Protein AF-A0A4Y2WY95-F1 (afdb_monomer)

Mean predicted aligned error: 9.99 Å

Foldseek 3Di:
DPVVVVLVVLLVCLQVPDPPHQPDPVSSVVSSVVSVVPDDPCVPVDPPDD

Organism: Araneus ventricosus (NCBI:txid182803)

Radius of gyration: 12.7 Å; Cα contacts (8 Å, |Δi|>4): 16; chains: 1; bounding box: 29×17×36 Å

Secondary structure (DSSP, 8-state):
--HHHHHHHHHHHHHHH-SS---SHHHHHHHHHHHHHHS-TTSS------

Sequence (50 aa):
MNIIEDIRDALLHAVEKRSPPPRTPMDLLTALQDSWCEFPPGYLQTPVES

Nearest PDB structures (foldseek):
  6khi-assembly1_M  TM=6.842E-01  e=7.393E+00  Thermosynechococcus vestitus BP-1
  6l7p-assembly1_M  TM=6.820E-01  e=7.891E+00  Thermosynechococcus vestitus BP-1

Solvent-accessible surface area (backbone atoms only — not comparable to full-atom values): 3180 Å² total; per-residue (Å²): 134,57,68,69,58,53,54,50,49,54,52,49,52,47,56,70,72,40,81,77,66,65,88,43,74,65,46,46,54,49,46,52,50,52,52,55,67,72,48,59,85,66,75,75,55,64,87,79,76,132

Structure (mmCIF, N/CA/C/O backbone):
data_AF-A0A4Y2WY95-F1
#
_entry.id   AF-A0A4Y2WY95-F1
#
loop_
_atom_site.group_PDB
_atom_site.id
_atom_site.type_symbol
_atom_site.label_atom_id
_atom_site.label_alt_id
_atom_site.label_comp_id
_atom_site.label_asym_id
_atom_site.label_entity_id
_atom_site.label_seq_id
_atom_site.pdbx_PDB_ins_code
_atom_site.Cartn_x
_atom_site.Cartn_y
_atom_site.Cartn_z
_atom_site.occupancy
_atom_site.B_iso_or_equiv
_atom_site.auth_seq_id
_atom_site.auth_comp_id
_atom_site.auth_asym_id
_atom_site.auth_atom_id
_atom_site.pdbx_PDB_model_num
ATOM 1 N N . MET A 1 1 ? 18.862 -4.945 -5.556 1.00 59.47 1 MET A N 1
ATOM 2 C CA . MET A 1 1 ? 17.642 -4.491 -4.861 1.00 59.47 1 MET A CA 1
ATOM 3 C C . MET A 1 1 ? 16.525 -5.423 -5.290 1.00 59.47 1 MET A C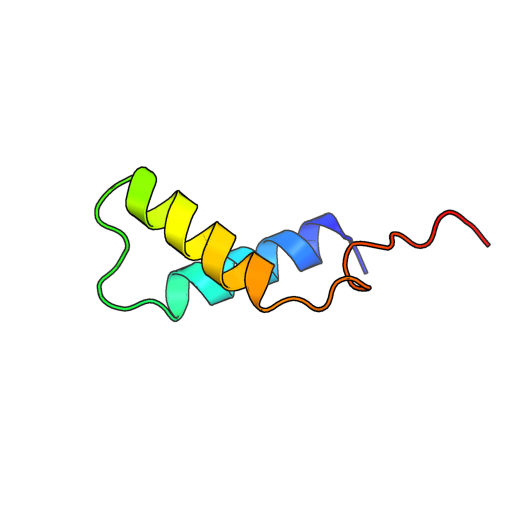 1
ATOM 5 O O . MET A 1 1 ? 16.271 -5.497 -6.485 1.00 59.47 1 MET A O 1
ATOM 9 N N . ASN A 1 2 ? 15.956 -6.225 -4.394 1.00 80.88 2 ASN A N 1
ATOM 10 C CA . ASN A 1 2 ? 14.881 -7.137 -4.778 1.00 80.88 2 ASN A CA 1
ATOM 11 C C . ASN A 1 2 ? 13.571 -6.345 -4.718 1.00 80.88 2 ASN A C 1
ATOM 13 O O . ASN A 1 2 ? 13.217 -5.865 -3.648 1.00 80.88 2 ASN A O 1
ATOM 17 N N . ILE A 1 3 ? 12.859 -6.198 -5.835 1.00 75.94 3 ILE A N 1
ATOM 18 C CA . ILE A 1 3 ? 11.591 -5.441 -5.894 1.00 75.94 3 ILE A CA 1
ATOM 19 C C . ILE A 1 3 ? 10.583 -5.980 -4.861 1.00 75.94 3 ILE A C 1
ATOM 21 O O . ILE A 1 3 ? 9.840 -5.227 -4.249 1.00 75.94 3 ILE A O 1
ATOM 25 N N . ILE A 1 4 ? 10.620 -7.290 -4.598 1.00 80.75 4 ILE A N 1
ATOM 26 C CA . ILE A 1 4 ? 9.811 -7.941 -3.559 1.00 80.75 4 ILE A CA 1
ATOM 27 C C . ILE A 1 4 ? 10.171 -7.455 -2.145 1.00 80.75 4 ILE A C 1
ATOM 29 O O . ILE A 1 4 ? 9.279 -7.274 -1.323 1.00 80.75 4 ILE A O 1
ATOM 33 N N . GLU A 1 5 ? 11.458 -7.255 -1.855 1.00 83.12 5 GLU A N 1
ATOM 34 C CA . GLU A 1 5 ? 11.919 -6.766 -0.546 1.00 83.12 5 GLU A CA 1
ATOM 35 C C . GLU A 1 5 ? 11.552 -5.289 -0.369 1.00 83.12 5 GLU A C 1
ATOM 37 O O . GLU A 1 5 ? 11.089 -4.903 0.696 1.00 83.12 5 GLU A O 1
ATOM 42 N N . ASP A 1 6 ? 11.679 -4.495 -1.435 1.00 78.94 6 ASP A N 1
ATOM 43 C CA . ASP A 1 6 ? 11.315 -3.074 -1.464 1.00 78.94 6 ASP A CA 1
ATOM 44 C C . ASP A 1 6 ? 9.809 -2.857 -1.231 1.00 78.94 6 ASP A C 1
ATOM 46 O O . ASP A 1 6 ? 9.404 -2.084 -0.365 1.00 78.94 6 ASP A O 1
ATOM 50 N N . ILE A 1 7 ? 8.965 -3.645 -1.907 1.00 81.44 7 ILE A N 1
ATOM 51 C CA . ILE A 1 7 ? 7.510 -3.634 -1.695 1.00 81.44 7 ILE A CA 1
ATOM 52 C C . ILE A 1 7 ? 7.160 -4.074 -0.268 1.00 81.44 7 ILE A C 1
ATOM 54 O O . ILE A 1 7 ? 6.237 -3.535 0.345 1.00 81.44 7 ILE A O 1
ATOM 58 N N . ARG A 1 8 ? 7.876 -5.068 0.270 1.00 82.94 8 ARG A N 1
ATOM 59 C CA . ARG A 1 8 ? 7.637 -5.584 1.622 1.00 82.94 8 ARG A CA 1
ATOM 60 C C . ARG A 1 8 ? 8.006 -4.557 2.690 1.00 82.94 8 ARG A C 1
ATOM 62 O O . ARG A 1 8 ? 7.261 -4.425 3.659 1.00 82.94 8 ARG A O 1
ATOM 69 N N . ASP A 1 9 ? 9.108 -3.841 2.505 1.00 82.56 9 ASP A N 1
ATOM 70 C CA . ASP A 1 9 ? 9.555 -2.767 3.393 1.00 82.56 9 ASP A CA 1
ATOM 71 C C . ASP A 1 9 ? 8.582 -1.578 3.371 1.00 82.56 9 ASP A C 1
ATOM 73 O O . ASP A 1 9 ? 8.091 -1.156 4.421 1.00 82.56 9 ASP A O 1
ATOM 77 N N . ALA A 1 10 ? 8.177 -1.138 2.174 1.00 79.62 10 ALA A N 1
ATOM 78 C CA . ALA A 1 10 ? 7.191 -0.072 1.999 1.00 79.62 10 ALA A CA 1
ATOM 79 C C . ALA A 1 10 ? 5.840 -0.409 2.658 1.00 79.62 10 ALA A C 1
ATOM 81 O O . ALA A 1 10 ? 5.254 0.423 3.355 1.00 79.62 10 ALA A O 1
ATOM 82 N N . LEU A 1 11 ? 5.364 -1.650 2.500 1.00 79.44 11 LEU A N 1
ATOM 83 C CA . LEU A 1 11 ? 4.131 -2.127 3.130 1.00 79.44 11 LEU A CA 1
ATOM 84 C C . LEU A 1 11 ? 4.238 -2.165 4.661 1.00 79.44 11 LEU A C 1
ATOM 86 O O . LEU A 1 11 ? 3.295 -1.780 5.355 1.00 79.44 11 LEU A O 1
ATOM 90 N N . LEU A 1 12 ? 5.370 -2.634 5.193 1.00 81.31 12 LEU A N 1
ATOM 91 C CA . LEU A 1 12 ? 5.600 -2.719 6.634 1.00 81.31 12 LEU A CA 1
ATOM 92 C C . LEU A 1 12 ? 5.596 -1.323 7.268 1.00 81.31 12 LEU A C 1
ATOM 94 O O . LEU A 1 12 ? 4.912 -1.101 8.266 1.00 81.31 12 LEU A O 1
ATOM 98 N N . HIS A 1 13 ? 6.289 -0.370 6.643 1.00 80.06 13 HIS A N 1
ATOM 99 C CA . HIS A 1 13 ? 6.348 1.013 7.102 1.00 80.06 13 HIS A CA 1
ATOM 100 C C . HIS A 1 13 ? 4.970 1.697 7.060 1.00 80.06 13 HIS A C 1
ATOM 102 O O . HIS A 1 13 ? 4.592 2.381 8.013 1.00 80.06 13 HIS A O 1
ATOM 108 N N . ALA A 1 14 ? 4.179 1.468 6.006 1.00 75.38 14 ALA A N 1
ATOM 109 C CA . ALA A 1 14 ? 2.820 2.002 5.888 1.00 75.38 14 ALA A CA 1
ATOM 110 C C . ALA A 1 14 ? 1.879 1.488 6.992 1.00 75.38 14 ALA A C 1
ATOM 112 O O . ALA A 1 14 ? 1.070 2.245 7.533 1.00 75.38 14 ALA A O 1
ATOM 113 N N . VAL A 1 15 ? 1.997 0.208 7.356 1.00 72.50 15 VAL A N 1
ATOM 114 C CA . VAL A 1 15 ? 1.198 -0.406 8.427 1.00 72.50 15 VAL A CA 1
ATOM 115 C C . VAL A 1 15 ? 1.659 0.048 9.815 1.00 72.50 15 VAL A C 1
ATOM 117 O O . VAL A 1 15 ? 0.816 0.279 10.679 1.00 72.50 15 VAL A O 1
ATOM 120 N N . GLU A 1 16 ? 2.965 0.208 10.041 1.00 75.69 16 GLU A N 1
ATOM 121 C CA . GLU A 1 16 ? 3.520 0.603 11.344 1.00 75.69 16 GLU A CA 1
ATOM 122 C C . GLU A 1 16 ? 3.254 2.080 11.681 1.00 75.69 16 GLU A C 1
ATOM 124 O O . GLU A 1 16 ? 2.958 2.422 12.827 1.00 75.69 16 GLU A O 1
ATOM 129 N N . LYS A 1 17 ? 3.303 2.970 10.682 1.00 72.81 17 LYS A N 1
ATOM 130 C CA . LYS A 1 17 ? 3.103 4.420 10.869 1.00 72.81 17 LYS A CA 1
ATOM 131 C C . LYS A 1 17 ? 1.639 4.804 11.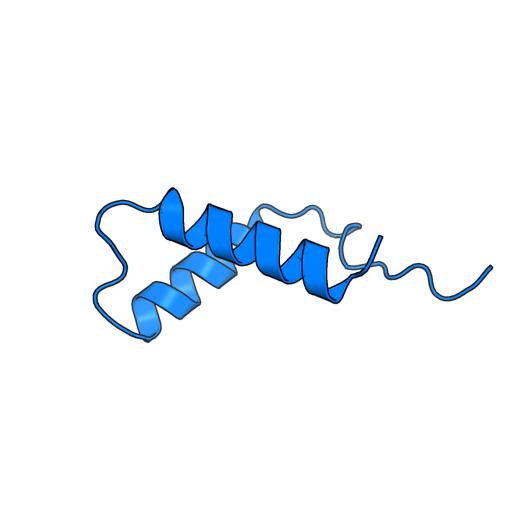081 1.00 72.81 17 LYS A C 1
ATOM 133 O O . LYS A 1 17 ? 1.367 5.918 11.537 1.00 72.81 17 LYS A O 1
ATOM 138 N N . ARG A 1 18 ? 0.688 3.917 10.771 1.00 71.56 18 ARG A N 1
ATOM 139 C CA . ARG A 1 18 ? -0.743 4.208 10.886 1.00 71.56 18 ARG A CA 1
ATOM 140 C C . ARG A 1 18 ? -1.254 3.870 12.285 1.00 71.56 18 ARG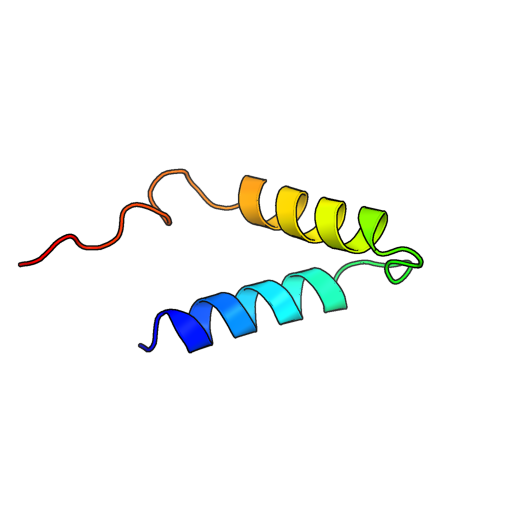 A C 1
ATOM 142 O O . ARG A 1 18 ? -1.344 2.713 12.683 1.00 71.56 18 ARG A O 1
ATOM 149 N N . SER A 1 19 ? -1.626 4.908 13.029 1.00 69.44 19 SER A N 1
ATOM 150 C CA . SER A 1 19 ? -2.390 4.792 14.273 1.00 69.44 19 SER A CA 1
ATOM 151 C C . SER A 1 19 ? -3.770 5.434 14.105 1.00 69.44 19 SER A C 1
ATOM 153 O O . SER A 1 19 ? -3.845 6.554 13.600 1.00 69.44 19 SER A O 1
ATOM 155 N N . PRO A 1 20 ? -4.858 4.789 14.564 1.00 71.81 20 PRO A N 1
ATOM 156 C CA . PRO A 1 20 ? -4.906 3.477 15.212 1.00 71.81 20 PRO A CA 1
ATOM 157 C C . PRO A 1 20 ? -4.615 2.325 14.232 1.00 71.81 20 PRO A C 1
ATOM 159 O O . PRO A 1 20 ? -4.831 2.486 13.031 1.00 71.81 20 PRO A O 1
ATOM 162 N N . PRO A 1 21 ? -4.146 1.166 14.732 1.00 71.25 21 PRO A N 1
ATOM 163 C CA . PRO A 1 21 ? -3.878 0.015 13.885 1.00 71.25 21 PRO A CA 1
ATOM 164 C C . PRO A 1 21 ? -5.145 -0.382 13.114 1.00 71.25 21 PRO A C 1
ATOM 166 O O . PRO A 1 21 ? -6.243 -0.344 13.690 1.00 71.25 21 PRO A O 1
ATOM 169 N N . PRO A 1 22 ? -5.011 -0.772 11.835 1.00 71.50 22 PRO A N 1
ATOM 170 C C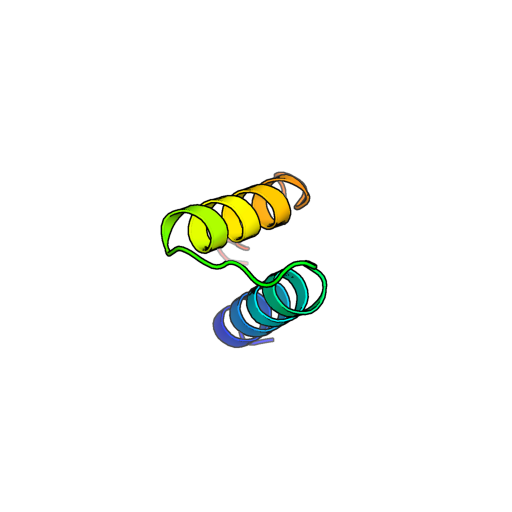A . PRO A 1 22 ? -6.141 -1.126 10.992 1.00 71.50 22 PRO A CA 1
ATOM 171 C C . PRO A 1 22 ? -6.912 -2.285 11.625 1.00 71.50 22 PRO A C 1
ATOM 173 O O . PRO A 1 22 ? -6.450 -3.422 11.690 1.00 71.50 22 PRO A O 1
ATOM 176 N N . ARG A 1 23 ? -8.107 -1.984 12.142 1.00 76.38 23 ARG A N 1
ATOM 177 C CA . ARG A 1 23 ? -8.954 -2.955 12.858 1.00 76.38 23 ARG A CA 1
ATOM 178 C C . ARG A 1 23 ? -9.719 -3.891 11.927 1.00 76.38 23 ARG A C 1
ATOM 180 O O . ARG A 1 23 ? -10.307 -4.860 12.398 1.00 76.38 23 ARG A O 1
ATOM 187 N N . THR A 1 24 ? -9.746 -3.597 10.628 1.00 83.25 24 THR A N 1
ATOM 188 C CA . THR A 1 24 ? -10.475 -4.385 9.631 1.00 83.25 24 THR A C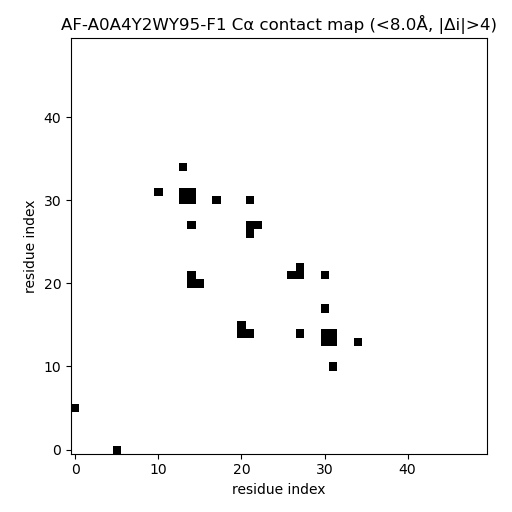A 1
ATOM 189 C C . THR A 1 24 ? -9.639 -4.593 8.366 1.00 83.25 24 THR A C 1
ATOM 191 O O . THR A 1 24 ? -8.797 -3.753 8.044 1.00 83.25 24 THR A O 1
ATOM 194 N N . PRO A 1 25 ? -9.889 -5.673 7.601 1.00 76.56 25 PRO A N 1
ATOM 195 C CA . PRO A 1 25 ? -9.230 -5.901 6.312 1.00 76.56 25 PRO A CA 1
ATOM 196 C C . PRO A 1 25 ? -9.429 -4.745 5.322 1.00 76.56 25 PRO A C 1
ATOM 198 O O . PRO A 1 25 ? -8.536 -4.433 4.543 1.00 76.56 25 PRO A O 1
ATOM 201 N N . MET A 1 26 ? -10.585 -4.078 5.381 1.00 82.88 26 MET A N 1
ATOM 202 C CA . MET A 1 26 ?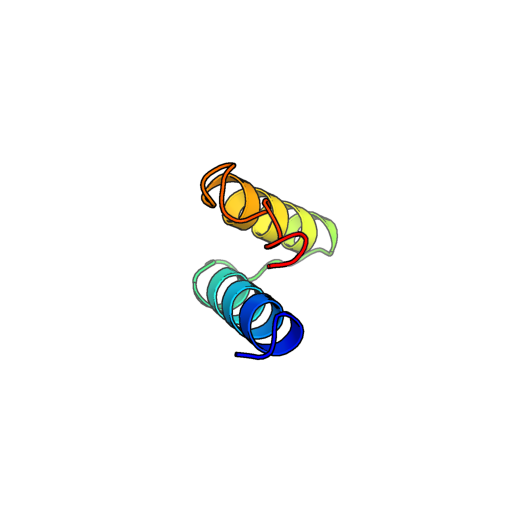 -10.865 -2.871 4.597 1.00 82.88 26 MET A CA 1
ATOM 203 C C . MET A 1 26 ? -9.974 -1.695 4.999 1.00 82.88 26 MET A C 1
ATOM 205 O O . MET A 1 26 ? -9.504 -0.960 4.133 1.00 82.88 26 MET A O 1
ATOM 209 N N . ASP A 1 27 ? -9.706 -1.528 6.294 1.00 80.00 27 ASP A N 1
ATOM 210 C CA . ASP A 1 27 ? -8.820 -0.475 6.789 1.00 80.00 27 ASP A CA 1
ATOM 211 C C . ASP A 1 27 ? -7.369 -0.718 6.354 1.00 80.00 27 ASP A C 1
ATOM 213 O O . ASP A 1 27 ? -6.694 0.211 5.921 1.00 80.00 27 ASP A O 1
ATOM 217 N N . LEU A 1 28 ? -6.937 -1.986 6.347 1.00 77.88 28 LEU A N 1
ATOM 218 C CA . LEU A 1 28 ? -5.639 -2.400 5.810 1.00 77.88 28 LEU A CA 1
ATOM 219 C C . LEU A 1 28 ? -5.529 -2.097 4.306 1.00 77.88 28 LEU A C 1
ATOM 221 O O . LEU A 1 28 ? -4.525 -1.555 3.852 1.00 77.88 28 LEU A O 1
ATOM 225 N N . LEU A 1 29 ? -6.577 -2.405 3.536 1.00 80.31 29 LEU A N 1
ATOM 226 C CA . LEU A 1 29 ? -6.613 -2.133 2.098 1.00 80.31 29 LEU A CA 1
ATOM 227 C C . LEU A 1 29 ? -6.585 -0.627 1.806 1.00 80.31 29 LEU A C 1
ATOM 229 O O . LEU A 1 29 ? -5.950 -0.196 0.848 1.00 80.31 29 LEU A O 1
ATOM 233 N N . THR A 1 30 ? -7.248 0.165 2.651 1.00 80.06 30 THR A N 1
ATOM 234 C CA . THR A 1 30 ? -7.266 1.629 2.558 1.00 80.06 30 THR A CA 1
ATOM 235 C C . THR A 1 30 ? -5.909 2.217 2.933 1.00 80.06 30 THR A C 1
ATOM 237 O O . THR A 1 30 ? -5.440 3.114 2.248 1.00 80.06 30 THR A O 1
ATOM 240 N N . ALA A 1 31 ? -5.249 1.693 3.971 1.00 76.44 31 ALA A N 1
ATOM 241 C CA . ALA A 1 31 ? -3.892 2.089 4.356 1.00 76.44 31 ALA A CA 1
ATOM 242 C C . ALA A 1 31 ? -2.883 1.824 3.234 1.00 76.44 31 ALA A C 1
ATOM 244 O O . ALA A 1 31 ? -2.025 2.655 2.949 1.00 76.44 31 ALA A O 1
ATOM 245 N N . LEU A 1 32 ? -3.010 0.672 2.575 1.00 77.31 32 LEU A N 1
ATOM 246 C CA . LEU A 1 32 ? -2.139 0.312 1.468 1.00 77.31 32 LEU A CA 1
ATOM 247 C C . LEU A 1 32 ? -2.380 1.193 0.240 1.00 77.31 32 LEU A C 1
ATOM 249 O O . LEU A 1 32 ? -1.422 1.605 -0.401 1.00 77.31 32 LEU A O 1
ATOM 253 N N . GLN A 1 33 ? -3.642 1.500 -0.069 1.00 77.25 33 GLN A N 1
ATOM 254 C CA . GLN A 1 33 ? -3.997 2.410 -1.160 1.00 77.25 33 GLN A CA 1
ATOM 255 C C . GLN A 1 33 ? -3.518 3.838 -0.909 1.00 77.25 33 GLN A C 1
ATOM 257 O O . GLN A 1 33 ? -3.008 4.462 -1.830 1.00 77.25 33 GLN A O 1
ATOM 262 N N . ASP A 1 34 ? -3.667 4.334 0.319 1.00 76.56 34 ASP A N 1
ATOM 263 C CA . ASP A 1 34 ? -3.196 5.654 0.743 1.00 76.56 34 ASP A CA 1
ATOM 264 C C . ASP A 1 34 ? -1.676 5.752 0.564 1.00 76.56 34 ASP A C 1
ATOM 266 O O . ASP A 1 34 ? -1.195 6.609 -0.172 1.00 76.56 34 ASP A O 1
ATOM 270 N N . SER A 1 35 ? -0.938 4.762 1.075 1.00 75.81 35 SER A N 1
ATOM 271 C CA . SER A 1 35 ? 0.512 4.683 0.890 1.00 75.81 35 SER A CA 1
ATOM 272 C C . SER A 1 35 ? 0.920 4.549 -0.581 1.00 75.81 35 SER A C 1
ATOM 274 O O . SER A 1 35 ? 1.877 5.188 -1.000 1.00 75.81 35 SER A O 1
ATOM 276 N N . TRP A 1 36 ? 0.192 3.775 -1.393 1.00 74.19 36 TRP A N 1
ATOM 277 C CA . TRP A 1 36 ? 0.433 3.675 -2.839 1.00 74.19 36 TRP A CA 1
ATOM 278 C C . TRP A 1 36 ? 0.110 4.960 -3.603 1.00 74.19 36 TRP A C 1
ATOM 280 O O . TRP A 1 36 ? 0.734 5.226 -4.626 1.00 74.19 36 TRP A O 1
ATOM 290 N N . CYS A 1 37 ? -0.845 5.758 -3.127 1.00 73.56 37 CYS A N 1
ATOM 291 C CA . CYS A 1 37 ? -1.190 7.048 -3.715 1.00 73.56 37 CYS A CA 1
ATOM 292 C C . CYS A 1 37 ? -0.123 8.114 -3.426 1.00 73.56 37 CYS A C 1
ATOM 294 O O . CYS A 1 37 ? 0.032 9.051 -4.209 1.00 73.56 37 CYS A O 1
ATOM 296 N N . GLU A 1 38 ? 0.623 7.971 -2.327 1.00 73.06 38 GLU A N 1
ATOM 297 C CA . GLU A 1 38 ? 1.780 8.817 -2.016 1.00 73.06 38 GLU A CA 1
ATOM 298 C C . GLU A 1 38 ? 3.001 8.500 -2.894 1.00 73.06 38 GLU A C 1
ATOM 300 O O . GLU A 1 38 ? 3.905 9.331 -3.016 1.00 73.06 38 GLU A O 1
ATOM 305 N N . PHE A 1 39 ? 3.033 7.334 -3.551 1.00 68.12 39 PHE A N 1
ATOM 306 C CA . PHE A 1 39 ? 4.097 7.023 -4.498 1.00 68.12 39 PHE A CA 1
ATOM 307 C C . PHE A 1 39 ? 3.904 7.792 -5.816 1.00 68.12 39 PHE A C 1
ATOM 309 O O . PHE A 1 39 ? 2.825 7.770 -6.415 1.00 68.12 39 PHE A O 1
ATOM 316 N N . PRO A 1 40 ? 4.954 8.459 -6.330 1.00 67.44 40 PRO A N 1
ATOM 317 C CA . PRO A 1 40 ? 4.879 9.144 -7.610 1.00 67.44 40 PRO A CA 1
ATOM 318 C C . PRO A 1 40 ? 4.599 8.138 -8.741 1.00 67.44 40 PRO A C 1
ATOM 320 O O . PRO A 1 40 ? 5.118 7.020 -8.713 1.00 67.44 40 PRO A O 1
ATOM 323 N N . PRO A 1 41 ? 3.862 8.531 -9.797 1.00 66.12 41 PRO A N 1
ATOM 324 C CA . PRO A 1 41 ? 3.449 7.635 -10.886 1.00 66.12 41 PRO A CA 1
AT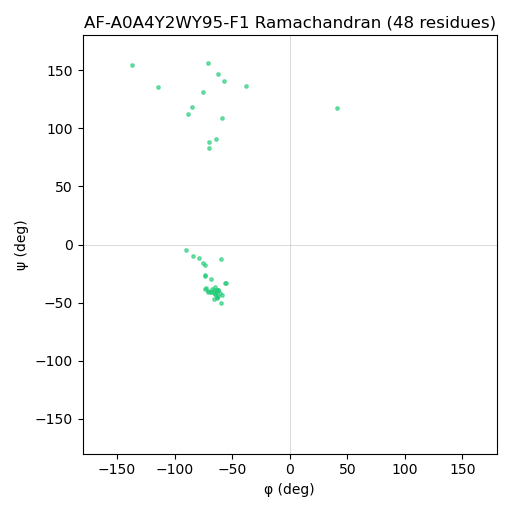OM 325 C C . PRO A 1 41 ? 4.616 6.984 -11.655 1.00 66.12 41 PRO A C 1
ATOM 327 O O . PRO A 1 41 ? 4.404 6.042 -12.414 1.00 66.12 41 PRO A O 1
ATOM 330 N N . GLY A 1 42 ? 5.851 7.458 -11.453 1.00 67.25 42 GLY A N 1
ATOM 331 C CA . GLY A 1 42 ? 7.075 6.863 -11.993 1.00 67.25 42 GLY A CA 1
ATOM 332 C C . GLY A 1 42 ? 7.656 5.703 -11.173 1.00 67.25 42 GLY A C 1
ATOM 333 O O . GLY A 1 42 ? 8.550 5.032 -11.666 1.00 67.25 42 GLY A O 1
ATOM 334 N N . TYR A 1 43 ? 7.169 5.425 -9.958 1.00 64.38 43 TYR A N 1
ATOM 335 C CA . TYR A 1 43 ? 7.669 4.311 -9.132 1.00 64.38 43 TYR A CA 1
ATOM 336 C C . TYR A 1 43 ? 7.200 2.942 -9.65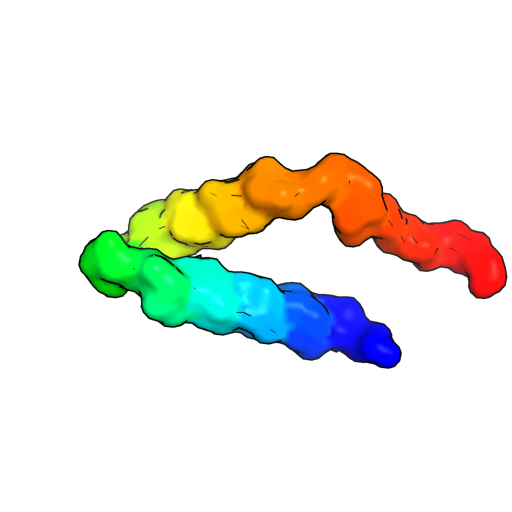0 1.00 64.38 43 TYR A C 1
ATOM 338 O O . TYR A 1 43 ? 7.875 1.930 -9.494 1.00 64.38 43 TYR A O 1
ATOM 346 N N . LEU A 1 44 ? 6.048 2.930 -10.326 1.00 61.88 44 LEU A N 1
ATOM 347 C CA . LEU A 1 44 ? 5.476 1.755 -10.988 1.00 61.88 44 LEU A CA 1
ATOM 348 C C . LEU A 1 44 ? 5.920 1.606 -12.438 1.00 61.88 44 LEU A C 1
ATOM 350 O O . LEU A 1 44 ? 5.594 0.603 -13.074 1.00 61.88 44 LEU A O 1
ATOM 354 N N . GLN A 1 45 ? 6.670 2.579 -12.967 1.00 61.41 45 GLN A N 1
ATOM 355 C CA . GLN A 1 45 ? 7.470 2.342 -14.158 1.00 61.41 45 GLN A CA 1
ATOM 356 C C . GLN A 1 45 ? 8.608 1.415 -13.748 1.00 61.41 45 GLN A C 1
ATOM 358 O O . GLN A 1 45 ? 9.721 1.836 -13.448 1.00 61.41 45 GLN A O 1
ATOM 363 N N . THR A 1 46 ? 8.304 0.120 -13.718 1.00 59.81 46 THR A N 1
ATOM 364 C CA . THR A 1 46 ? 9.302 -0.936 -13.824 1.00 59.81 46 THR A CA 1
ATOM 365 C C . THR A 1 46 ? 10.363 -0.510 -14.839 1.00 59.81 46 THR A C 1
ATOM 367 O O . THR A 1 46 ? 9.980 -0.039 -15.918 1.00 59.81 46 THR A O 1
ATOM 370 N N . PRO A 1 47 ? 11.664 -0.703 -14.566 1.00 57.69 47 PRO A N 1
ATOM 371 C CA . PRO A 1 47 ? 12.647 -0.705 -15.631 1.00 57.69 47 PRO A CA 1
ATOM 372 C C . PRO A 1 47 ? 12.295 -1.900 -16.518 1.00 57.69 47 PRO A C 1
ATOM 374 O O . PRO A 1 47 ? 12.675 -3.037 -16.249 1.00 57.69 47 PRO A O 1
ATOM 377 N N . VAL A 1 48 ? 11.463 -1.667 -17.530 1.00 57.59 48 VAL A N 1
ATOM 378 C CA . VAL A 1 48 ? 11.305 -2.591 -18.641 1.00 57.59 48 VAL A CA 1
ATOM 379 C C . VAL A 1 48 ? 12.611 -2.493 -19.424 1.00 57.59 48 VAL A C 1
ATOM 381 O O . VAL A 1 48 ? 12.778 -1.604 -20.242 1.00 57.59 48 VAL A O 1
ATOM 384 N N . GLU A 1 49 ? 13.562 -3.328 -19.005 1.00 49.25 49 GLU A N 1
ATOM 385 C CA . GLU A 1 49 ? 14.849 -3.666 -19.621 1.00 49.25 49 GLU A CA 1
ATOM 386 C C . GLU A 1 49 ? 15.679 -2.530 -20.253 1.00 49.25 49 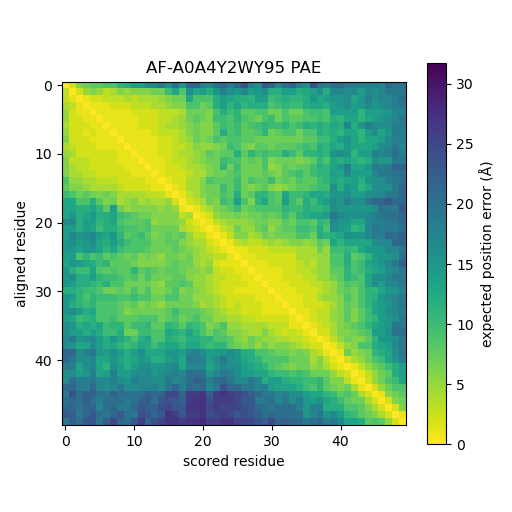GLU A C 1
ATOM 388 O O . GLU A 1 49 ? 15.346 -1.972 -21.297 1.00 49.25 49 GLU A O 1
ATOM 393 N N . SER A 1 50 ? 16.874 -2.316 -19.695 1.00 49.19 50 SER A N 1
ATOM 394 C CA . SER A 1 50 ? 18.073 -2.084 -20.505 1.00 49.19 50 SER A CA 1
ATOM 395 C C . SER A 1 50 ? 19.270 -2.810 -19.913 1.00 49.19 50 SER A C 1
ATOM 397 O O . SER A 1 50 ? 19.269 -3.055 -18.685 1.00 49.19 50 SER A O 1
#

pLDDT: mean 73.0, std 8.57, range [49.19, 83.25]